Protein AF-Q4RBR2-F1 (afdb_monomer_lite)

Radius of gyration: 17.75 Å; chains: 1; bounding box: 47×40×48 Å

InterPro domains:
  IPR014853 VWF/SSPO/Zonadhesin-like, cysteine-rich domain [PF08742] (24-92)
  IPR014853 VWF/SSPO/Zonadhesin-like, cysteine-rich domain [SM00832] (18-92)
  IPR050780 Mucin/von Willebrand/Thrombospondin superfamily [PTHR11339] (1-122)
  IPR058753 Otogelin-like/Mucin, TIL domain [PF25962] (104-124)

Foldseek 3Di:
DDDDDDDDQLCVVQVVQLVVQLVLLCLLVDPLCVVLCVQDPSVVLSVQSSRQLSNPPPDPSLVSNLVSVLVSQQVSLVSVHHGDRDDPVRPDDDQCVPDDPVDDPGDDDSHDDQFDCDPVRNPSD

Organism: Tetraodon nigroviridis (NCBI:txid99883)

pLDDT: mean 91.27, std 8.29, range [64.56, 98.62]

Sequence (125 aa):
CPDAEINRDSCQLTPHRHHWAKMMCSIIAGETFRDCHNKVAYQPFYENCVKDSCACDTGGDCECFCTAVAAYAQACNEANVCVAWRTPEICPVFCDYYNDPEECKWHYNPCHTPCYKTCLHPEGT

Secondary structure (DSSP, 8-state):
-PPPPP---HHHH-HHHHHHHHHHHHHHHSGGGHHHHTTS-SHHHHHHHHHHHHH-TTS-HHHHHHHHHHHHHHHHHHTT-------SSSS----GGGS-TT-------SS--S----SS-SS--

Structure (mmCIF, N/CA/C/O backbone):
data_AF-Q4RBR2-F1
#
_entry.id   AF-Q4RBR2-F1
#
loop_
_atom_site.group_PDB
_atom_site.id
_atom_site.type_symbol
_atom_site.label_atom_id
_atom_site.label_alt_id
_atom_site.label_comp_id
_atom_site.label_asym_id
_atom_site.label_entity_id
_atom_site.label_seq_id
_atom_site.pdbx_PDB_ins_code
_atom_site.Cartn_x
_atom_site.Cartn_y
_atom_site.Cartn_z
_atom_site.occupancy
_atom_site.B_iso_or_equiv
_atom_site.auth_seq_id
_atom_site.auth_comp_id
_atom_site.auth_asym_id
_atom_site.auth_atom_id
_atom_site.pdbx_PDB_model_num
ATOM 1 N N . CYS A 1 1 ? 12.304 26.748 -14.298 1.00 70.44 1 CYS A N 1
ATOM 2 C CA . CYS A 1 1 ? 12.771 25.416 -13.868 1.00 70.44 1 CYS A CA 1
ATOM 3 C C . CYS A 1 1 ? 13.711 24.872 -14.932 1.00 70.44 1 CYS A C 1
ATOM 5 O O . CYS A 1 1 ? 13.514 25.250 -16.083 1.00 70.44 1 CYS A O 1
ATOM 7 N N . PRO A 1 2 ? 14.723 24.068 -14.573 1.00 85.38 2 PRO A N 1
ATOM 8 C CA . PRO A 1 2 ? 15.492 23.326 -15.567 1.00 85.38 2 PRO A CA 1
ATOM 9 C C . PRO A 1 2 ? 14.602 22.281 -16.256 1.00 85.38 2 PRO A C 1
ATOM 11 O O . PRO A 1 2 ? 13.553 21.909 -15.719 1.00 85.38 2 PRO A O 1
ATOM 14 N N . ASP A 1 3 ? 15.023 21.831 -17.434 1.00 89.31 3 ASP A N 1
ATOM 15 C CA . ASP A 1 3 ? 14.362 20.742 -18.152 1.00 89.31 3 ASP A CA 1
ATOM 16 C C . ASP A 1 3 ? 14.473 19.426 -17.368 1.00 89.31 3 ASP A C 1
ATOM 18 O O . ASP A 1 3 ? 15.441 19.199 -16.638 1.00 89.31 3 ASP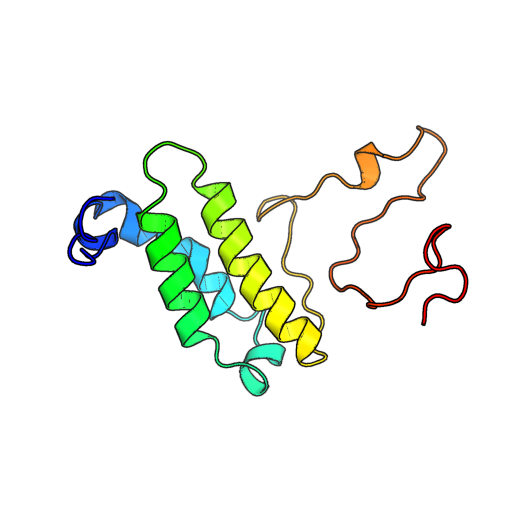 A O 1
ATOM 22 N N . ALA A 1 4 ? 13.471 18.556 -17.508 1.00 82.31 4 ALA A N 1
ATOM 23 C CA . ALA A 1 4 ? 13.475 17.252 -16.855 1.00 82.31 4 ALA A CA 1
ATOM 24 C C . ALA A 1 4 ? 14.582 16.356 -17.433 1.00 82.31 4 ALA A C 1
ATOM 26 O O . ALA A 1 4 ? 14.709 16.213 -18.651 1.00 82.31 4 ALA A O 1
ATOM 27 N N . GLU A 1 5 ? 15.364 15.723 -16.558 1.00 78.25 5 GLU A N 1
ATOM 28 C CA . GLU A 1 5 ? 16.388 14.768 -16.974 1.00 78.25 5 GLU A CA 1
ATOM 29 C C . GLU A 1 5 ? 15.774 13.456 -17.491 1.00 78.25 5 GLU A C 1
ATOM 31 O O . GLU A 1 5 ? 14.656 13.068 -17.142 1.00 78.25 5 GLU A O 1
ATOM 36 N N . ILE A 1 6 ? 16.531 12.752 -18.338 1.00 74.94 6 ILE A N 1
ATOM 37 C CA . ILE A 1 6 ? 16.132 11.460 -18.905 1.00 74.94 6 ILE A CA 1
ATOM 38 C C . ILE A 1 6 ? 15.917 10.452 -17.768 1.00 74.94 6 ILE A C 1
ATOM 40 O O . ILE A 1 6 ? 16.789 10.268 -16.921 1.00 74.94 6 ILE A O 1
ATOM 44 N N . ASN A 1 7 ? 14.771 9.765 -17.794 1.00 69.81 7 ASN A N 1
ATOM 45 C CA . ASN A 1 7 ? 14.368 8.739 -16.830 1.00 69.81 7 ASN A CA 1
ATOM 46 C C . ASN A 1 7 ? 15.340 7.549 -16.872 1.00 69.81 7 ASN A C 1
ATOM 48 O O . ASN A 1 7 ? 15.182 6.622 -17.667 1.00 69.81 7 ASN A O 1
ATOM 52 N N . ARG A 1 8 ? 16.395 7.615 -16.060 1.00 75.75 8 ARG A N 1
ATOM 53 C CA . ARG A 1 8 ? 17.346 6.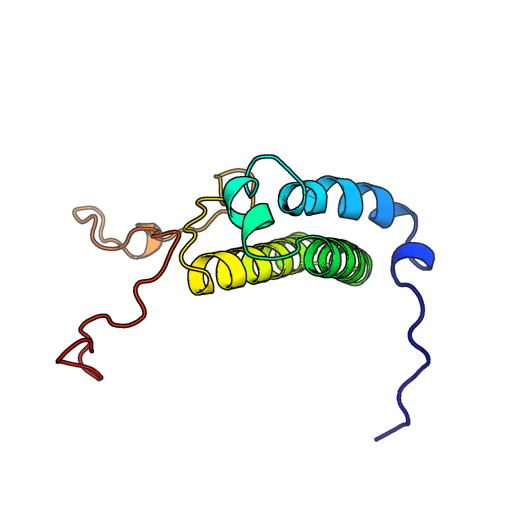519 -15.877 1.00 75.75 8 ARG A CA 1
ATOM 54 C C . ARG A 1 8 ? 16.710 5.451 -14.995 1.00 75.75 8 ARG A C 1
ATOM 56 O O . ARG A 1 8 ? 16.042 5.769 -14.017 1.00 75.75 8 ARG A O 1
ATOM 63 N N . ASP A 1 9 ? 16.932 4.187 -15.339 1.00 83.94 9 ASP A N 1
ATOM 64 C CA . ASP A 1 9 ? 16.458 3.062 -14.536 1.00 83.94 9 ASP A CA 1
ATOM 65 C C . ASP A 1 9 ? 17.178 3.050 -13.178 1.00 83.94 9 ASP A C 1
ATOM 67 O O . ASP A 1 9 ? 18.357 2.696 -13.081 1.00 83.94 9 ASP A O 1
ATOM 71 N N . SER A 1 10 ? 16.463 3.446 -12.123 1.00 86.94 10 SER A N 1
ATOM 72 C CA . SER A 1 10 ? 16.984 3.501 -10.757 1.00 86.94 10 SER A CA 1
ATOM 73 C C . SER A 1 10 ? 17.543 2.155 -10.300 1.00 86.94 10 SER A C 1
ATOM 75 O O . SER A 1 10 ? 18.572 2.126 -9.636 1.00 86.94 10 SER A O 1
ATOM 77 N N . CYS A 1 11 ? 16.949 1.033 -10.719 1.00 88.94 11 CYS A N 1
ATOM 78 C CA . CYS A 1 11 ? 17.433 -0.299 -10.356 1.00 88.94 11 CYS A CA 1
ATOM 79 C C . CYS A 1 11 ? 18.742 -0.684 -11.061 1.00 88.94 11 CYS A C 1
ATOM 81 O O . CYS A 1 11 ? 19.466 -1.552 -10.568 1.00 88.94 11 CYS A O 1
ATOM 83 N N . GLN A 1 12 ? 19.066 -0.061 -12.200 1.00 88.50 12 GLN A N 1
ATOM 84 C CA . GLN A 1 12 ? 20.383 -0.201 -12.833 1.00 88.50 12 GLN A CA 1
ATOM 85 C C . GLN A 1 12 ? 21.441 0.665 -12.150 1.00 88.50 12 GLN A C 1
ATOM 87 O O . GLN A 1 12 ? 22.599 0.259 -12.073 1.00 88.50 12 GLN A O 1
ATOM 92 N N . LEU A 1 13 ? 21.053 1.837 -11.642 1.00 86.69 13 LEU A N 1
ATOM 93 C CA . LEU A 1 13 ? 21.945 2.721 -10.888 1.00 86.69 13 LEU A CA 1
ATOM 94 C C . LEU A 1 13 ? 22.253 2.171 -9.488 1.00 86.69 13 LEU A C 1
ATOM 96 O O . LEU A 1 13 ? 23.367 2.346 -8.996 1.00 86.69 13 LEU A O 1
ATOM 100 N N . THR A 1 14 ? 21.313 1.439 -8.879 1.00 84.00 14 THR A N 1
ATOM 101 C CA . THR A 1 14 ? 21.466 0.811 -7.556 1.00 84.00 14 THR A CA 1
ATOM 102 C C . THR A 1 14 ? 21.278 -0.722 -7.590 1.00 84.00 14 THR A C 1
ATOM 104 O O . THR A 1 14 ? 20.379 -1.266 -6.941 1.00 84.00 14 THR A O 1
ATOM 107 N N . PRO A 1 15 ? 22.157 -1.497 -8.269 1.00 84.62 15 PRO A N 1
ATOM 108 C CA . PRO A 1 15 ? 21.962 -2.942 -8.465 1.00 84.62 15 PRO A CA 1
ATOM 109 C C . PRO A 1 15 ? 21.812 -3.755 -7.173 1.00 84.62 15 PRO A C 1
ATOM 111 O O . PRO A 1 15 ? 21.098 -4.756 -7.146 1.00 84.62 15 PRO A O 1
ATOM 114 N N . HIS A 1 16 ? 22.460 -3.315 -6.089 1.00 85.81 16 HIS A N 1
ATOM 115 C CA . HIS A 1 16 ? 22.390 -3.962 -4.778 1.00 85.81 16 HIS A CA 1
ATOM 116 C C . HIS A 1 16 ? 20.974 -3.945 -4.174 1.00 85.81 16 HIS A C 1
ATOM 118 O O . HIS A 1 16 ? 20.641 -4.818 -3.375 1.00 85.81 16 HIS A O 1
ATOM 124 N N . ARG A 1 17 ? 20.121 -2.997 -4.585 1.00 87.12 17 ARG A N 1
ATOM 125 C CA . ARG A 1 17 ? 18.742 -2.846 -4.094 1.00 87.12 17 ARG A CA 1
ATOM 126 C C . ARG A 1 17 ? 17.729 -3.586 -4.944 1.00 87.12 17 ARG A C 1
ATOM 128 O O . ARG A 1 17 ? 16.687 -3.986 -4.441 1.00 87.12 17 ARG A O 1
ATOM 135 N N . HIS A 1 18 ? 18.050 -3.834 -6.209 1.00 92.88 18 HIS A N 1
ATOM 136 C CA . HIS A 1 18 ? 17.138 -4.460 -7.162 1.00 92.88 18 HIS A CA 1
ATOM 137 C C . HIS A 1 18 ? 16.648 -5.841 -6.695 1.00 92.88 18 HIS A C 1
ATOM 139 O O . HIS A 1 18 ? 15.473 -6.169 -6.860 1.00 92.88 18 HIS A O 1
ATOM 145 N N . HIS A 1 19 ? 17.519 -6.646 -6.077 1.00 92.19 19 HIS A N 1
ATOM 146 C CA . HIS A 1 19 ? 17.116 -7.946 -5.536 1.00 92.19 19 HIS A CA 1
ATOM 147 C C . HIS A 1 19 ? 16.111 -7.800 -4.384 1.00 92.19 19 HIS A C 1
ATOM 149 O O . HIS A 1 19 ? 15.066 -8.450 -4.400 1.00 92.19 19 HIS A O 1
ATOM 155 N N . TRP A 1 20 ? 16.398 -6.912 -3.428 1.00 91.81 20 TRP A N 1
ATOM 156 C CA . TRP A 1 20 ? 15.506 -6.626 -2.303 1.00 91.81 20 TRP A CA 1
ATOM 157 C C . TRP A 1 20 ? 14.167 -6.043 -2.774 1.00 91.81 20 TRP A C 1
ATOM 159 O O . TRP A 1 20 ? 13.117 -6.537 -2.376 1.00 91.81 20 TRP A O 1
ATOM 169 N N . ALA A 1 21 ? 14.192 -5.085 -3.704 1.00 94.69 21 ALA A N 1
ATOM 170 C CA . ALA A 1 21 ? 12.999 -4.477 -4.286 1.00 94.69 21 ALA A CA 1
ATOM 171 C C . ALA A 1 21 ? 12.089 -5.525 -4.947 1.00 94.69 21 ALA A C 1
ATOM 173 O O . ALA A 1 21 ? 10.900 -5.589 -4.652 1.00 94.69 21 ALA A O 1
ATOM 174 N N . LYS A 1 22 ? 12.647 -6.413 -5.782 1.00 96.06 22 LYS A N 1
ATOM 175 C CA . LYS A 1 22 ? 11.891 -7.521 -6.394 1.00 96.06 22 LYS A CA 1
ATOM 176 C C . LYS A 1 22 ? 11.300 -8.471 -5.359 1.00 96.06 22 LYS A C 1
ATOM 178 O O . LYS A 1 22 ? 10.149 -8.876 -5.496 1.00 96.06 22 LYS A O 1
ATOM 183 N N . MET A 1 23 ? 12.083 -8.827 -4.341 1.00 95.31 23 MET A N 1
ATOM 184 C CA . MET A 1 23 ? 11.635 -9.716 -3.272 1.00 95.31 23 MET A CA 1
ATOM 185 C C . MET A 1 23 ? 10.453 -9.106 -2.514 1.00 95.31 23 MET A C 1
ATOM 187 O O . MET A 1 23 ? 9.413 -9.748 -2.407 1.00 95.31 23 MET A O 1
ATOM 191 N N . MET A 1 24 ? 10.575 -7.864 -2.048 1.00 95.75 24 MET A N 1
ATOM 192 C CA . MET A 1 24 ? 9.525 -7.203 -1.272 1.00 95.75 24 MET A CA 1
ATOM 193 C C . MET A 1 24 ? 8.274 -6.948 -2.117 1.00 95.75 24 MET A C 1
ATOM 195 O O . MET A 1 24 ? 7.170 -7.318 -1.723 1.00 95.75 24 MET A O 1
ATOM 199 N N . CYS A 1 25 ? 8.435 -6.404 -3.326 1.00 97.75 25 CYS A N 1
ATOM 200 C CA . CYS A 1 25 ? 7.319 -6.108 -4.226 1.00 97.75 25 CYS A CA 1
ATOM 201 C C . CYS A 1 25 ? 6.599 -7.358 -4.748 1.00 97.75 25 CYS A C 1
ATOM 203 O O . CYS A 1 25 ? 5.482 -7.243 -5.253 1.00 97.75 25 CYS A O 1
ATOM 205 N N . SER A 1 26 ? 7.178 -8.557 -4.596 1.00 98.06 26 SER A N 1
ATOM 206 C CA . SER A 1 26 ? 6.536 -9.815 -4.999 1.00 98.06 26 SER A CA 1
ATOM 207 C C . SER A 1 26 ? 5.190 -10.058 -4.312 1.00 98.06 26 SER A C 1
ATOM 209 O O . SER A 1 26 ? 4.354 -10.750 -4.888 1.00 98.06 26 SER A O 1
ATOM 211 N N . ILE A 1 27 ? 4.924 -9.425 -3.160 1.00 98.44 27 ILE A N 1
ATOM 212 C CA . ILE A 1 27 ? 3.613 -9.463 -2.499 1.00 98.44 27 ILE A CA 1
ATOM 213 C C . ILE A 1 27 ? 2.475 -9.041 -3.443 1.00 98.44 27 ILE A C 1
ATOM 215 O O . ILE A 1 27 ? 1.429 -9.680 -3.440 1.00 98.44 27 ILE A O 1
ATOM 219 N N . ILE A 1 28 ? 2.700 -8.043 -4.311 1.00 98.62 28 ILE A N 1
ATOM 220 C CA . ILE A 1 28 ? 1.715 -7.537 -5.286 1.00 98.62 28 ILE A CA 1
ATOM 221 C C . ILE A 1 28 ? 1.326 -8.626 -6.294 1.00 98.62 28 ILE A C 1
ATOM 223 O O . ILE A 1 28 ? 0.156 -8.758 -6.649 1.00 98.62 28 ILE A O 1
ATOM 227 N N . ALA A 1 29 ? 2.300 -9.422 -6.737 1.00 97.94 29 ALA A N 1
ATOM 228 C CA . ALA A 1 29 ? 2.101 -10.536 -7.663 1.00 97.94 29 ALA A CA 1
ATOM 229 C C . ALA A 1 29 ? 1.749 -11.858 -6.952 1.00 97.94 29 ALA A C 1
ATOM 231 O O . ALA A 1 29 ? 1.451 -12.853 -7.611 1.00 97.94 29 ALA A O 1
ATOM 232 N N . GLY A 1 30 ? 1.831 -11.886 -5.621 1.00 97.38 30 GLY A N 1
ATOM 233 C CA . GLY A 1 30 ? 1.683 -13.077 -4.798 1.00 97.38 30 GLY A CA 1
ATOM 234 C C . GLY A 1 30 ? 0.239 -13.393 -4.422 1.00 97.38 30 GLY A C 1
ATOM 235 O O . GLY A 1 30 ? -0.713 -12.718 -4.818 1.00 97.38 30 GLY A O 1
ATOM 236 N N . GLU A 1 31 ? 0.079 -14.433 -3.604 1.00 97.62 31 GLU A N 1
ATOM 237 C CA . GLU A 1 31 ? -1.237 -14.941 -3.204 1.00 97.62 31 GLU A CA 1
ATOM 238 C C . GLU A 1 31 ? -2.061 -13.937 -2.389 1.00 97.62 31 GLU A C 1
ATOM 240 O O . GLU A 1 31 ? -3.288 -13.969 -2.464 1.00 97.62 31 GLU A O 1
ATOM 245 N N . THR A 1 32 ? -1.409 -13.013 -1.673 1.00 98.06 32 THR A N 1
ATOM 246 C CA . THR A 1 32 ? -2.065 -11.964 -0.875 1.00 98.06 32 THR A CA 1
ATOM 247 C C . THR A 1 32 ? -3.087 -11.171 -1.687 1.00 98.06 32 THR A C 1
ATOM 249 O O . THR A 1 32 ? -4.148 -10.840 -1.170 1.00 98.06 32 THR A O 1
ATOM 252 N N . PHE A 1 33 ? -2.802 -10.904 -2.965 1.00 98.38 33 PHE A N 1
ATOM 253 C CA . PHE A 1 33 ? -3.6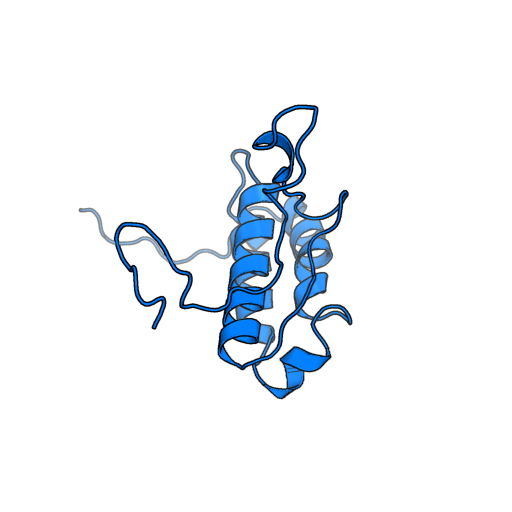72 -10.126 -3.851 1.00 98.38 33 PHE A CA 1
ATOM 254 C C . PHE A 1 33 ? -4.364 -10.967 -4.932 1.00 98.38 33 PHE A C 1
ATOM 256 O O . PHE A 1 33 ? -4.956 -10.403 -5.853 1.00 98.38 33 PHE A O 1
ATOM 263 N N . ARG A 1 34 ? -4.343 -12.303 -4.822 1.00 97.94 34 ARG A N 1
ATOM 264 C CA . ARG A 1 34 ? -4.849 -13.221 -5.859 1.00 97.94 34 ARG A CA 1
ATOM 265 C C . ARG A 1 34 ? -6.260 -12.881 -6.334 1.00 97.94 34 ARG A C 1
ATOM 267 O O . ARG A 1 34 ? -6.536 -12.893 -7.531 1.00 97.94 34 ARG A O 1
ATOM 274 N N . ASP A 1 35 ? -7.156 -12.560 -5.407 1.00 96.88 35 ASP A N 1
ATOM 275 C CA . ASP A 1 35 ? -8.549 -12.264 -5.749 1.00 96.88 35 ASP A CA 1
ATOM 276 C C . ASP A 1 35 ? -8.673 -10.934 -6.514 1.00 96.88 35 ASP A C 1
ATOM 278 O O . ASP A 1 35 ? -9.498 -10.810 -7.423 1.00 96.88 35 ASP A O 1
ATOM 282 N N . CYS A 1 36 ? -7.795 -9.971 -6.216 1.00 98.31 36 CYS A N 1
ATOM 283 C CA . CYS A 1 36 ? -7.723 -8.686 -6.903 1.00 98.31 36 CYS A CA 1
ATOM 284 C C . CYS A 1 36 ? -7.102 -8.788 -8.302 1.00 98.31 36 CYS A C 1
ATOM 286 O O . CYS A 1 36 ? -7.494 -8.024 -9.183 1.00 98.31 36 CYS A O 1
ATOM 288 N N . HIS A 1 37 ? -6.217 -9.759 -8.562 1.00 98.44 37 HIS A N 1
ATOM 289 C CA . HIS A 1 37 ? -5.609 -9.957 -9.890 1.00 98.44 37 HIS A CA 1
ATOM 290 C C . HIS A 1 37 ? -6.652 -10.131 -11.004 1.00 98.44 37 HIS A C 1
ATOM 29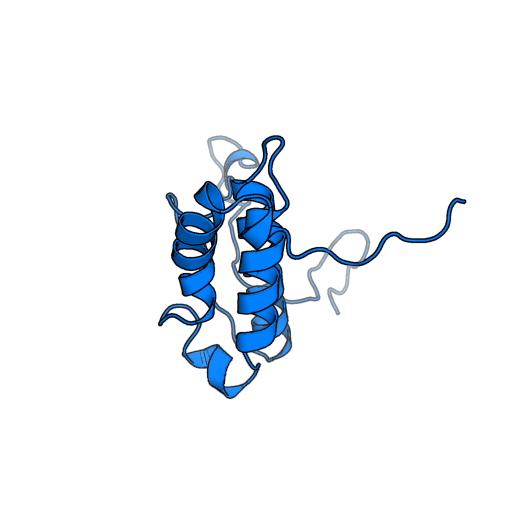2 O O . HIS A 1 37 ? -6.414 -9.740 -12.144 1.00 98.44 37 HIS A O 1
ATOM 298 N N . ASN A 1 38 ? -7.834 -10.665 -10.673 1.00 96.75 38 ASN A N 1
ATOM 299 C CA . ASN A 1 38 ? -8.954 -10.827 -11.609 1.00 96.75 38 ASN A CA 1
ATOM 300 C C . ASN A 1 38 ? -9.688 -9.514 -11.939 1.00 96.75 38 ASN A C 1
ATOM 302 O O . ASN A 1 38 ? -10.526 -9.486 -12.841 1.00 96.75 38 ASN A O 1
ATOM 306 N N . LYS A 1 39 ? -9.442 -8.449 -11.172 1.00 98.00 39 LYS A N 1
ATOM 307 C CA . LYS A 1 39 ? -10.121 -7.150 -11.269 1.00 98.00 39 LYS A CA 1
ATOM 308 C C . LYS A 1 39 ? -9.180 -6.027 -11.689 1.00 98.00 39 LYS A C 1
ATOM 310 O O . LYS A 1 39 ? -9.589 -5.155 -12.448 1.00 98.00 39 LYS A O 1
ATOM 315 N N . VAL A 1 40 ? -7.937 -6.057 -11.213 1.00 98.38 40 VAL A N 1
ATOM 316 C CA . VAL A 1 40 ? -6.924 -5.028 -11.457 1.00 98.38 40 VAL A CA 1
ATOM 317 C C . VAL A 1 40 ? -5.609 -5.704 -11.833 1.00 98.38 40 VAL A C 1
ATOM 319 O O . VAL A 1 40 ? -5.071 -6.504 -11.066 1.00 98.38 40 VAL A O 1
ATOM 322 N N . ALA A 1 41 ? -5.067 -5.356 -13.002 1.00 98.31 41 ALA A N 1
ATOM 323 C CA . ALA A 1 41 ? -3.780 -5.869 -13.463 1.00 98.31 41 ALA A CA 1
ATOM 324 C C . ALA A 1 41 ? -2.654 -5.447 -12.505 1.00 98.31 41 ALA A C 1
ATOM 326 O O . ALA A 1 41 ? -2.445 -4.256 -12.273 1.00 98.31 41 ALA A O 1
ATOM 327 N N . TYR A 1 42 ? -1.925 -6.419 -11.955 1.00 98.31 42 TYR A N 1
ATOM 328 C CA . TYR A 1 42 ? -0.902 -6.173 -10.935 1.00 98.31 42 TYR A CA 1
ATOM 329 C C . TYR A 1 42 ? 0.439 -5.705 -11.525 1.00 98.31 42 TYR A C 1
ATOM 331 O O . TYR A 1 42 ? 1.215 -5.054 -10.831 1.00 98.31 42 TYR A O 1
ATOM 339 N N . GLN A 1 43 ? 0.730 -6.032 -12.792 1.00 98.50 43 GLN A N 1
ATOM 340 C CA . GLN A 1 43 ? 2.023 -5.778 -13.441 1.00 98.50 43 GLN A CA 1
ATOM 341 C C . GLN A 1 43 ? 2.501 -4.320 -13.322 1.00 98.50 43 GLN A C 1
ATOM 343 O O . GLN A 1 43 ? 3.619 -4.129 -12.842 1.00 98.50 43 GLN A O 1
ATOM 348 N N . PRO A 1 44 ? 1.695 -3.288 -13.654 1.00 98.12 44 PRO A N 1
ATOM 349 C CA . PRO A 1 44 ? 2.154 -1.903 -13.535 1.00 98.12 44 PRO A CA 1
ATOM 350 C C . PRO A 1 44 ? 2.452 -1.502 -12.083 1.00 98.12 44 PRO A C 1
ATOM 352 O O . PRO A 1 44 ? 3.402 -0.766 -11.829 1.00 98.12 44 PRO A O 1
ATOM 355 N N . PHE A 1 45 ? 1.689 -2.012 -11.112 1.00 98.44 45 PHE A N 1
ATOM 356 C CA . PHE A 1 45 ? 1.930 -1.740 -9.692 1.00 98.44 45 PHE A CA 1
ATOM 357 C C . PHE A 1 45 ? 3.199 -2.428 -9.189 1.00 98.44 45 PHE A C 1
ATOM 359 O O . PHE A 1 45 ? 3.960 -1.833 -8.431 1.00 98.44 45 PHE A O 1
ATOM 366 N N . TYR A 1 46 ? 3.457 -3.657 -9.638 1.00 98.44 46 TYR A N 1
ATOM 367 C CA . TYR A 1 46 ? 4.687 -4.379 -9.330 1.00 98.44 46 TYR A CA 1
ATOM 368 C C . TYR A 1 46 ? 5.919 -3.667 -9.905 1.00 98.44 46 TYR A C 1
ATOM 370 O O . TYR A 1 46 ? 6.890 -3.445 -9.184 1.00 98.44 46 TYR A O 1
ATOM 378 N N . GLU A 1 47 ? 5.877 -3.270 -11.179 1.00 97.00 47 GLU A N 1
ATOM 379 C CA . GLU A 1 47 ? 6.978 -2.561 -11.843 1.00 97.00 47 GLU A CA 1
ATOM 380 C C . GLU A 1 47 ? 7.274 -1.215 -11.171 1.00 97.00 47 GLU A C 1
ATOM 382 O O . GLU A 1 47 ? 8.436 -0.915 -10.887 1.00 97.00 47 GLU A O 1
ATOM 387 N N . ASN A 1 48 ? 6.230 -0.450 -10.837 1.00 95.75 48 ASN A N 1
ATOM 388 C CA . ASN A 1 48 ? 6.369 0.804 -10.097 1.00 95.75 48 ASN A CA 1
ATOM 389 C C . ASN A 1 48 ? 6.930 0.570 -8.692 1.00 95.75 48 ASN A C 1
ATOM 391 O O . ASN A 1 48 ? 7.881 1.239 -8.307 1.00 95.75 48 ASN A O 1
ATOM 395 N N . CYS A 1 49 ? 6.430 -0.431 -7.961 1.00 97.19 49 CYS A N 1
ATOM 396 C CA . CYS A 1 49 ? 6.955 -0.779 -6.641 1.00 97.19 49 CYS A CA 1
ATOM 397 C C . CYS A 1 49 ? 8.457 -1.079 -6.689 1.00 97.19 49 CYS A C 1
ATOM 399 O O . CYS A 1 49 ? 9.214 -0.576 -5.856 1.00 97.19 49 CYS A O 1
ATOM 401 N N . VAL A 1 50 ? 8.905 -1.873 -7.670 1.00 95.62 50 VAL A N 1
ATOM 402 C CA . VAL A 1 50 ? 10.326 -2.209 -7.825 1.00 95.62 50 VAL A CA 1
ATOM 403 C C . VAL A 1 50 ? 11.136 -0.952 -8.127 1.00 95.62 50 VAL A C 1
ATOM 405 O O . VAL A 1 50 ? 12.169 -0.726 -7.498 1.00 95.62 50 VAL A O 1
ATOM 408 N N . LYS A 1 51 ? 10.650 -0.114 -9.046 1.00 93.38 51 LYS A N 1
ATOM 409 C CA . LYS A 1 51 ? 11.310 1.133 -9.427 1.00 93.38 51 LYS A CA 1
ATOM 410 C C . LYS A 1 51 ? 11.445 2.103 -8.251 1.00 93.38 51 LYS A C 1
ATOM 412 O O . LYS A 1 51 ? 12.550 2.579 -7.991 1.00 93.38 51 LYS A O 1
ATOM 417 N N . ASP A 1 52 ? 10.358 2.351 -7.529 1.00 92.75 52 ASP A N 1
ATOM 418 C CA . ASP A 1 52 ? 10.315 3.272 -6.391 1.00 92.75 52 ASP A CA 1
ATOM 419 C C . ASP A 1 52 ? 11.202 2.760 -5.252 1.00 92.75 52 ASP A C 1
ATOM 421 O O . ASP A 1 52 ? 12.023 3.496 -4.705 1.00 92.75 52 ASP A O 1
ATOM 425 N N . SER A 1 53 ? 11.138 1.456 -4.969 1.00 93.31 53 SER A N 1
ATOM 426 C CA . SER A 1 53 ? 11.989 0.815 -3.963 1.00 93.31 53 SER A CA 1
ATOM 427 C C . SER A 1 53 ? 13.476 0.891 -4.319 1.00 93.31 53 SER A C 1
ATOM 429 O O . SER A 1 53 ? 14.300 1.049 -3.428 1.00 93.31 53 SER A O 1
ATOM 431 N N . CYS A 1 54 ? 13.854 0.820 -5.601 1.00 92.25 54 CYS A N 1
ATOM 432 C CA . CYS A 1 54 ? 15.242 1.042 -6.023 1.00 92.25 54 CYS A CA 1
ATOM 433 C C . CYS A 1 54 ? 15.673 2.512 -5.906 1.00 92.25 54 CYS A C 1
ATOM 435 O O . CYS A 1 54 ? 16.844 2.778 -5.620 1.00 92.25 54 CYS A O 1
ATOM 437 N N . ALA A 1 55 ? 14.750 3.450 -6.141 1.00 89.62 55 ALA A N 1
ATOM 438 C CA . ALA A 1 55 ? 15.008 4.888 -6.153 1.00 89.62 55 ALA A CA 1
ATOM 439 C C . ALA A 1 55 ? 15.145 5.507 -4.753 1.00 89.62 55 ALA A C 1
ATOM 441 O O . ALA A 1 55 ? 15.827 6.514 -4.611 1.00 89.62 55 ALA A O 1
ATOM 442 N N . CYS A 1 56 ? 14.536 4.921 -3.719 1.00 87.56 56 CYS A N 1
ATOM 443 C CA . CYS A 1 56 ? 14.579 5.469 -2.357 1.00 87.56 56 CYS A CA 1
ATOM 444 C C . CYS A 1 56 ? 15.888 5.147 -1.626 1.00 87.56 56 CYS A C 1
ATOM 446 O O . CYS A 1 56 ? 15.885 4.341 -0.708 1.00 87.56 56 CYS A O 1
ATOM 448 N N . ASP A 1 57 ? 17.023 5.657 -2.105 1.00 78.81 57 ASP A N 1
ATOM 449 C CA . ASP A 1 57 ? 18.385 5.244 -1.718 1.00 78.81 57 ASP A CA 1
ATOM 450 C C . ASP A 1 57 ? 19.022 6.074 -0.589 1.00 78.81 57 ASP A C 1
ATOM 452 O O . ASP A 1 57 ? 20.143 5.797 -0.160 1.00 78.81 57 ASP A O 1
ATOM 456 N N . THR A 1 58 ? 18.297 7.064 -0.072 1.00 76.44 58 THR A N 1
ATOM 457 C CA . THR A 1 58 ? 18.750 7.992 0.977 1.00 76.44 58 THR A CA 1
ATOM 458 C C . THR A 1 58 ? 18.155 7.695 2.362 1.00 76.44 58 THR A C 1
ATOM 460 O O . THR A 1 58 ? 18.335 8.479 3.294 1.00 76.44 58 THR A O 1
ATOM 463 N N . GLY A 1 59 ? 17.506 6.533 2.523 1.00 67.75 59 GLY A N 1
ATOM 464 C CA . GLY A 1 59 ? 16.746 6.133 3.712 1.00 67.75 59 GLY A CA 1
ATOM 465 C C . GLY A 1 59 ? 15.233 6.229 3.483 1.00 67.75 59 GLY A C 1
ATOM 466 O O . GLY A 1 59 ? 14.777 6.983 2.631 1.00 67.75 59 GLY A O 1
ATOM 467 N N . GLY A 1 60 ? 14.443 5.452 4.233 1.00 73.38 60 GLY A N 1
ATOM 468 C CA . GLY A 1 60 ? 12.983 5.380 4.039 1.00 73.38 60 GLY A CA 1
ATOM 469 C C . GLY A 1 60 ? 12.517 4.283 3.072 1.00 73.38 60 GLY A C 1
ATOM 470 O O . GLY A 1 60 ? 11.369 4.282 2.649 1.00 73.38 60 GLY A O 1
ATOM 471 N N . ASP A 1 61 ? 13.371 3.312 2.751 1.00 73.00 61 ASP A N 1
ATOM 472 C CA . ASP A 1 61 ? 13.103 2.170 1.861 1.00 73.00 61 ASP A CA 1
ATOM 473 C C . ASP A 1 61 ? 11.759 1.483 2.139 1.00 73.00 61 ASP A C 1
ATOM 475 O O . ASP A 1 61 ? 10.986 1.176 1.228 1.00 73.00 61 ASP A O 1
ATOM 479 N N . CYS A 1 62 ? 11.471 1.274 3.426 1.00 83.06 62 CYS A N 1
ATOM 480 C CA . CYS A 1 62 ? 10.228 0.672 3.883 1.00 83.06 62 CYS A CA 1
ATOM 481 C C . CYS A 1 62 ? 9.017 1.550 3.549 1.00 83.06 62 CYS A C 1
ATOM 483 O O . CYS A 1 62 ? 7.972 1.021 3.196 1.00 83.06 62 CYS A O 1
ATOM 485 N N . GLU A 1 63 ? 9.139 2.875 3.618 1.00 88.19 63 GLU A N 1
ATOM 486 C CA . GLU A 1 63 ? 8.045 3.806 3.329 1.00 88.19 63 GLU A CA 1
ATOM 487 C C . GLU A 1 63 ? 7.668 3.788 1.842 1.00 88.19 63 GLU A C 1
ATOM 489 O O . GLU A 1 63 ? 6.482 3.699 1.512 1.00 88.19 63 GLU A O 1
ATOM 494 N N . CYS A 1 64 ? 8.657 3.775 0.944 1.00 92.25 64 CYS A N 1
ATOM 495 C CA . CYS A 1 64 ? 8.415 3.694 -0.498 1.00 92.25 64 CYS A CA 1
ATOM 496 C C . CYS A 1 64 ? 7.758 2.369 -0.895 1.00 92.25 64 CYS A C 1
ATOM 498 O O . CYS A 1 64 ? 6.743 2.363 -1.594 1.00 92.25 64 CYS A O 1
ATOM 500 N N . PHE A 1 65 ? 8.273 1.251 -0.374 1.00 95.25 65 PHE A N 1
ATOM 501 C CA . PHE A 1 65 ? 7.659 -0.063 -0.554 1.00 95.25 65 PHE A CA 1
ATOM 502 C C . PHE A 1 65 ? 6.207 -0.087 -0.045 1.00 95.25 65 PHE A C 1
ATOM 504 O O . PHE A 1 65 ? 5.292 -0.456 -0.783 1.00 95.25 65 PHE A O 1
ATOM 511 N N . CYS A 1 66 ? 5.972 0.351 1.197 1.00 96.88 66 CYS A N 1
ATOM 512 C CA . CYS A 1 66 ? 4.640 0.331 1.797 1.00 96.88 66 CYS A CA 1
ATOM 513 C C . CYS A 1 66 ? 3.646 1.226 1.052 1.00 96.88 66 CYS A C 1
ATOM 515 O O . CYS A 1 66 ? 2.474 0.868 0.944 1.00 96.88 66 CYS A O 1
ATOM 517 N N . THR A 1 67 ? 4.101 2.365 0.528 1.00 96.12 67 THR A N 1
ATOM 518 C CA . THR A 1 67 ? 3.274 3.276 -0.274 1.00 96.12 67 THR A CA 1
ATOM 519 C C . THR A 1 67 ? 2.880 2.634 -1.602 1.00 96.12 67 THR A C 1
ATOM 521 O O . THR A 1 67 ? 1.706 2.660 -1.969 1.00 96.12 67 THR A O 1
ATOM 524 N N . ALA A 1 68 ? 3.822 1.982 -2.287 1.00 97.19 68 ALA A N 1
ATOM 525 C CA . ALA A 1 68 ? 3.547 1.308 -3.552 1.00 97.19 68 ALA A CA 1
ATOM 526 C C . ALA A 1 68 ? 2.564 0.130 -3.393 1.00 97.19 68 ALA A C 1
ATOM 528 O O . ALA A 1 68 ? 1.628 -0.010 -4.182 1.00 97.19 68 ALA A O 1
ATOM 529 N N . VAL A 1 69 ? 2.713 -0.687 -2.342 1.00 98.25 69 VAL A N 1
ATOM 530 C CA . VAL A 1 69 ? 1.758 -1.774 -2.048 1.00 98.25 69 VAL A CA 1
ATOM 531 C C . VAL A 1 69 ? 0.394 -1.217 -1.630 1.00 98.25 69 VAL A C 1
ATOM 533 O O . VAL A 1 69 ? -0.639 -1.731 -2.065 1.00 98.25 69 VAL A O 1
ATOM 536 N N . ALA A 1 70 ? 0.365 -0.137 -0.840 1.00 97.75 70 ALA A N 1
ATOM 537 C CA . ALA A 1 70 ? -0.877 0.530 -0.456 1.00 97.75 70 ALA A CA 1
ATOM 538 C C . ALA A 1 70 ? -1.651 1.060 -1.672 1.00 97.75 70 ALA A C 1
ATOM 540 O O . ALA A 1 70 ? -2.872 0.930 -1.701 1.00 97.75 70 ALA A O 1
ATOM 541 N N . ALA A 1 71 ? -0.960 1.586 -2.688 1.00 97.88 71 ALA A N 1
ATOM 542 C CA . ALA A 1 71 ? -1.591 2.036 -3.926 1.00 97.88 71 ALA A CA 1
ATOM 543 C C . ALA A 1 71 ? -2.296 0.885 -4.663 1.00 97.88 71 ALA A C 1
ATOM 545 O O . ALA A 1 71 ? -3.413 1.058 -5.154 1.00 97.88 71 ALA A O 1
ATOM 546 N N . TYR A 1 72 ? -1.694 -0.310 -4.694 1.00 98.44 72 TYR A N 1
ATOM 547 C CA . TYR A 1 72 ? -2.359 -1.470 -5.285 1.00 98.44 72 TYR A CA 1
ATOM 548 C C . TYR A 1 72 ? -3.556 -1.933 -4.451 1.00 98.44 72 TYR A C 1
ATOM 550 O O . TYR A 1 72 ? -4.633 -2.169 -4.994 1.00 98.44 72 TYR A O 1
ATOM 558 N N . ALA A 1 73 ? -3.411 -1.982 -3.124 1.00 98.06 73 ALA A N 1
ATOM 559 C CA . ALA A 1 73 ? -4.515 -2.309 -2.226 1.00 98.06 73 ALA A CA 1
ATOM 560 C C . ALA A 1 73 ? -5.689 -1.327 -2.341 1.00 98.06 73 ALA A C 1
ATOM 562 O O . ALA A 1 73 ? -6.845 -1.747 -2.282 1.00 98.06 73 ALA A O 1
ATOM 563 N N . GLN A 1 74 ? -5.411 -0.041 -2.558 1.00 96.62 74 GLN A N 1
ATOM 564 C CA . GLN A 1 74 ? -6.439 0.956 -2.825 1.00 96.62 74 GLN A CA 1
ATOM 565 C C . GLN A 1 74 ? -7.172 0.667 -4.140 1.00 96.62 74 GLN A C 1
ATOM 567 O O . GLN A 1 74 ? -8.400 0.621 -4.136 1.00 96.62 74 GLN A O 1
ATOM 572 N N . ALA A 1 75 ? -6.450 0.403 -5.234 1.00 97.25 75 ALA A N 1
ATOM 573 C CA . ALA A 1 75 ? -7.066 0.053 -6.516 1.00 97.25 75 ALA A CA 1
ATOM 574 C C . ALA A 1 75 ? -7.934 -1.217 -6.409 1.00 97.25 75 ALA A C 1
ATOM 576 O O . ALA A 1 75 ? -9.020 -1.288 -6.986 1.00 97.25 75 ALA A O 1
ATOM 577 N N . CYS A 1 76 ? -7.498 -2.203 -5.619 1.00 97.44 76 CYS A N 1
ATOM 578 C CA . CYS A 1 76 ? -8.305 -3.377 -5.291 1.00 97.44 76 CYS A CA 1
ATOM 579 C C . CYS A 1 76 ? -9.591 -2.999 -4.550 1.00 97.44 76 CYS A C 1
ATOM 581 O O . CYS A 1 76 ? -10.669 -3.457 -4.931 1.00 97.44 76 CYS A O 1
ATOM 583 N N . ASN A 1 77 ? -9.497 -2.137 -3.533 1.00 95.06 77 ASN A N 1
ATOM 584 C CA . ASN A 1 77 ? -10.652 -1.688 -2.759 1.00 95.06 77 ASN A CA 1
ATOM 585 C C . ASN A 1 77 ? -11.664 -0.927 -3.636 1.00 95.06 77 ASN A C 1
ATOM 587 O O . ASN A 1 77 ? -12.861 -1.190 -3.562 1.00 95.06 77 ASN A O 1
ATOM 591 N N . GLU A 1 78 ? -11.193 -0.053 -4.529 1.00 94.44 78 GLU A N 1
ATOM 592 C CA . GLU A 1 78 ? -12.023 0.653 -5.521 1.00 94.44 78 GLU A CA 1
ATOM 593 C C . GLU A 1 78 ? -12.700 -0.315 -6.508 1.00 94.44 78 GLU A C 1
ATOM 595 O O . GLU A 1 78 ? -13.827 -0.087 -6.949 1.00 94.44 78 GLU A O 1
ATOM 600 N N . ALA A 1 79 ? -12.059 -1.451 -6.795 1.00 95.56 79 ALA A N 1
ATOM 601 C CA . ALA A 1 79 ? -12.636 -2.555 -7.556 1.00 95.56 79 ALA A CA 1
ATOM 602 C C . ALA A 1 79 ? -13.510 -3.511 -6.710 1.00 95.56 79 ALA A C 1
ATOM 604 O O . ALA A 1 79 ? -13.881 -4.588 -7.186 1.00 95.56 79 ALA A O 1
ATOM 605 N N . ASN A 1 80 ? -13.878 -3.113 -5.485 1.00 94.00 80 ASN A N 1
ATOM 606 C CA . ASN A 1 80 ? -14.665 -3.875 -4.508 1.00 94.00 80 ASN A CA 1
ATOM 607 C C . ASN A 1 80 ? -14.000 -5.180 -4.030 1.00 94.00 80 ASN A C 1
ATOM 609 O O . ASN A 1 80 ? -14.687 -6.138 -3.673 1.00 94.00 80 ASN A O 1
ATOM 613 N N . VAL A 1 81 ? -12.667 -5.233 -4.013 1.00 96.19 81 VAL A N 1
ATOM 614 C CA . VAL A 1 81 ? -11.887 -6.338 -3.442 1.00 96.19 81 VAL A CA 1
ATOM 615 C C . VAL A 1 81 ? -11.094 -5.821 -2.250 1.00 96.19 81 VAL A C 1
ATOM 617 O O . VAL A 1 81 ? -10.062 -5.169 -2.394 1.00 96.19 81 VAL A O 1
ATOM 620 N N . CYS A 1 82 ? -11.577 -6.136 -1.053 1.00 96.00 82 CYS A N 1
ATOM 621 C CA . CYS A 1 82 ? -10.887 -5.794 0.179 1.00 96.00 82 CYS A CA 1
ATOM 622 C C . CYS A 1 82 ? -9.744 -6.781 0.462 1.00 96.00 82 CYS A C 1
ATOM 624 O O . CYS A 1 82 ? -9.991 -7.977 0.605 1.00 96.00 82 CYS A O 1
ATOM 626 N N . VAL A 1 83 ? -8.508 -6.284 0.579 1.00 96.94 83 VAL A N 1
ATOM 627 C CA . VAL A 1 83 ? -7.321 -7.109 0.854 1.00 96.94 83 VAL A CA 1
ATOM 628 C C . VAL A 1 83 ? -6.638 -6.650 2.141 1.00 96.94 83 VAL A C 1
ATOM 630 O O . VAL A 1 83 ? -6.105 -5.544 2.216 1.00 96.94 83 VAL A O 1
ATOM 633 N N . ALA A 1 84 ? -6.604 -7.520 3.151 1.00 96.75 84 ALA A N 1
ATOM 634 C CA . ALA A 1 84 ? -5.825 -7.310 4.369 1.00 96.75 84 ALA A CA 1
ATOM 635 C C . ALA A 1 84 ? -4.377 -7.779 4.149 1.00 96.75 84 ALA A C 1
ATOM 637 O O . ALA A 1 84 ? -4.078 -8.964 4.267 1.00 96.75 84 ALA A O 1
ATOM 638 N N . TRP A 1 85 ? -3.487 -6.853 3.784 1.00 97.56 85 TRP A N 1
ATOM 639 C CA . TRP A 1 85 ? -2.114 -7.178 3.367 1.00 97.56 85 TRP A CA 1
ATOM 640 C C . TRP A 1 85 ? -1.028 -6.807 4.389 1.00 97.56 85 TRP A C 1
ATOM 642 O O . TRP A 1 85 ? 0.092 -7.303 4.288 1.00 97.56 85 TRP A O 1
ATOM 652 N N . ARG A 1 86 ? -1.333 -5.927 5.352 1.00 97.38 86 ARG A N 1
ATOM 653 C CA . ARG A 1 86 ? -0.383 -5.509 6.396 1.00 97.38 86 ARG A CA 1
ATOM 654 C C . ARG A 1 86 ? -0.258 -6.582 7.476 1.00 97.38 86 ARG A C 1
ATOM 656 O O . ARG A 1 86 ? -1.263 -7.153 7.893 1.00 97.38 86 ARG A O 1
ATOM 663 N N . THR A 1 87 ? 0.958 -6.791 7.972 1.00 96.94 87 THR A N 1
ATOM 664 C CA . THR A 1 87 ? 1.257 -7.650 9.130 1.00 96.94 87 THR A CA 1
ATOM 665 C C . THR A 1 87 ? 2.190 -6.909 10.100 1.00 96.94 87 THR A C 1
ATOM 667 O O . THR A 1 87 ? 2.694 -5.838 9.754 1.00 96.94 87 THR A O 1
ATOM 670 N N . PRO A 1 88 ? 2.450 -7.434 11.312 1.00 96.06 88 PRO A N 1
ATOM 671 C CA . PRO A 1 88 ? 3.448 -6.850 12.212 1.00 96.06 88 PRO A CA 1
ATOM 672 C C . PRO A 1 88 ? 4.845 -6.707 11.576 1.00 96.06 88 PRO A C 1
ATOM 674 O O . PRO A 1 88 ? 5.578 -5.775 11.894 1.00 96.06 88 PRO A O 1
ATOM 677 N N . GLU A 1 89 ? 5.198 -7.596 10.647 1.00 94.44 89 GLU A N 1
ATOM 678 C CA . GLU A 1 89 ? 6.472 -7.615 9.921 1.00 94.44 89 GLU A CA 1
ATOM 679 C C . GLU A 1 89 ? 6.426 -6.817 8.610 1.00 94.44 89 GLU A C 1
ATOM 681 O O . GLU A 1 89 ? 7.453 -6.307 8.161 1.00 94.44 89 GLU A O 1
ATOM 686 N N . ILE A 1 90 ? 5.249 -6.706 7.982 1.00 95.06 90 ILE A N 1
ATOM 687 C CA . ILE A 1 90 ? 5.066 -6.054 6.683 1.00 95.06 90 ILE A CA 1
ATOM 688 C C . ILE A 1 90 ? 4.200 -4.812 6.850 1.00 95.06 90 ILE A C 1
ATOM 690 O O . ILE A 1 90 ? 2.974 -4.892 6.948 1.00 95.06 90 ILE A O 1
ATOM 694 N N . CYS A 1 91 ? 4.849 -3.648 6.784 1.00 96.44 91 CYS A N 1
ATOM 6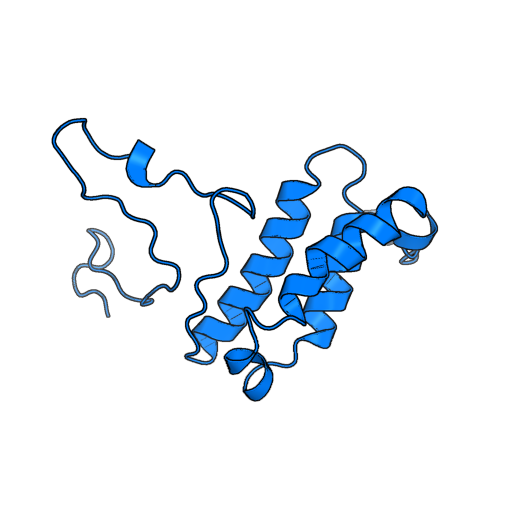95 C CA . CYS A 1 91 ? 4.190 -2.344 6.805 1.00 96.44 91 CYS A CA 1
ATOM 696 C C . CYS A 1 91 ? 3.212 -2.180 7.985 1.00 96.44 91 CYS A C 1
ATOM 698 O O . CYS A 1 91 ? 2.034 -1.871 7.751 1.00 96.44 91 CYS A O 1
ATOM 700 N N . PRO A 1 92 ? 3.670 -2.381 9.235 1.00 96.38 92 PRO A N 1
ATOM 701 C CA . PRO A 1 92 ? 2.805 -2.316 10.402 1.00 96.38 92 PRO A CA 1
ATOM 702 C C . PRO A 1 92 ? 2.170 -0.932 10.553 1.00 96.38 92 PRO A C 1
ATOM 704 O O . PRO A 1 92 ? 2.725 0.091 10.148 1.00 96.38 92 PRO A O 1
ATOM 707 N N . VAL A 1 93 ? 0.990 -0.915 11.161 1.00 95.31 93 VAL A N 1
ATOM 708 C CA . VAL A 1 93 ? 0.277 0.298 11.566 1.00 95.31 93 VAL A CA 1
ATOM 709 C C . VAL A 1 93 ? -0.028 0.205 13.051 1.00 95.31 93 VAL A C 1
ATOM 711 O O . VAL A 1 93 ? -0.318 -0.875 13.558 1.00 95.31 93 VAL A O 1
ATOM 714 N N . PHE A 1 94 ? 0.038 1.338 13.742 1.00 95.69 94 PHE A N 1
ATOM 715 C CA . PHE A 1 94 ? -0.104 1.408 15.194 1.00 95.69 94 PHE A CA 1
ATOM 716 C C . PHE A 1 94 ? -1.361 2.209 15.554 1.00 95.69 94 PHE A C 1
ATOM 718 O O . PHE A 1 94 ? -1.293 3.333 16.040 1.00 95.69 94 PHE A O 1
ATOM 725 N N . CYS A 1 95 ? -2.530 1.673 15.186 1.00 95.62 95 CYS A N 1
ATOM 726 C CA . CYS A 1 95 ? -3.816 2.358 15.368 1.00 95.62 95 CYS A CA 1
ATOM 727 C C . CYS A 1 95 ? -4.285 2.371 16.831 1.00 95.62 95 CYS A C 1
ATOM 729 O O . CYS A 1 95 ? -5.007 3.275 17.236 1.00 95.62 95 CYS A O 1
ATOM 731 N N . ASP A 1 96 ? -3.880 1.381 17.617 1.00 95.06 96 ASP A N 1
ATOM 732 C CA . ASP A 1 96 ? -4.160 1.259 19.047 1.00 95.06 96 ASP A CA 1
ATOM 733 C C . ASP A 1 96 ? -3.442 2.312 19.895 1.00 95.06 96 ASP A C 1
ATOM 735 O O . ASP A 1 96 ? -3.908 2.621 20.985 1.00 95.06 96 ASP A O 1
ATOM 739 N N . TYR A 1 97 ? -2.394 2.944 19.359 1.00 96.44 97 TYR A N 1
ATOM 740 C CA . TYR A 1 97 ? -1.770 4.135 19.943 1.00 96.44 97 TYR A CA 1
ATOM 741 C C . TYR A 1 97 ? -2.769 5.235 20.320 1.00 96.44 97 TYR A C 1
ATOM 743 O O . TYR A 1 97 ? -2.537 5.996 21.255 1.00 96.44 97 TYR A O 1
ATOM 751 N N . TYR A 1 98 ? -3.867 5.343 19.570 1.00 96.19 98 TYR A N 1
ATOM 752 C CA . TYR A 1 98 ? -4.879 6.377 19.763 1.00 96.19 98 TYR A CA 1
ATOM 753 C C . TYR A 1 98 ? -5.949 6.004 20.799 1.00 96.19 98 TYR A C 1
ATOM 755 O O . TYR A 1 98 ? -6.858 6.801 21.036 1.00 96.19 98 TYR A O 1
ATOM 763 N N . ASN A 1 99 ? -5.885 4.805 21.383 1.00 96.31 99 ASN A N 1
ATOM 764 C CA . ASN A 1 99 ? -6.785 4.389 22.451 1.00 96.31 99 ASN A CA 1
ATOM 765 C C . ASN A 1 99 ? -6.257 4.825 23.820 1.00 96.31 99 ASN A C 1
ATOM 767 O O . ASN A 1 99 ? -5.059 4.751 24.092 1.00 96.31 99 ASN A O 1
ATOM 771 N N . ASP A 1 100 ? -7.175 5.201 24.707 1.00 96.38 100 ASP A N 1
ATOM 772 C CA . ASP A 1 100 ? -6.885 5.253 26.137 1.00 96.38 100 ASP A CA 1
ATOM 773 C C . ASP A 1 100 ? -6.702 3.824 26.695 1.00 96.38 100 ASP A C 1
ATOM 775 O O . ASP A 1 100 ? -7.230 2.873 26.116 1.00 96.38 100 ASP A O 1
ATOM 779 N N . PRO A 1 101 ? -5.999 3.630 27.832 1.00 94.19 101 PRO A N 1
ATOM 780 C CA . PRO A 1 101 ? -5.682 2.294 28.359 1.00 94.19 101 PRO A CA 1
ATOM 781 C C . PRO A 1 101 ? -6.889 1.381 28.624 1.00 94.19 101 PRO A C 1
ATOM 783 O O . PRO A 1 101 ? -6.743 0.161 28.659 1.00 94.19 101 PRO A O 1
ATOM 786 N N . GLU A 1 102 ? -8.067 1.967 28.840 1.00 94.38 102 GLU A N 1
ATOM 787 C CA . GLU A 1 102 ? -9.319 1.254 29.119 1.00 94.38 102 GLU A CA 1
ATOM 788 C C . GLU A 1 102 ? -10.243 1.162 27.888 1.00 94.38 102 GLU A C 1
ATOM 790 O O . GLU A 1 102 ? -11.321 0.570 27.967 1.00 94.38 102 GLU A O 1
ATOM 795 N N . GLU A 1 103 ? -9.837 1.717 26.741 1.00 94.06 103 GLU A N 1
ATOM 796 C CA . GLU A 1 103 ? -10.645 1.787 25.522 1.00 94.06 103 GLU A CA 1
ATOM 797 C C . GLU A 1 103 ? -10.047 0.978 24.355 1.00 94.06 103 GLU A C 1
ATOM 799 O O . GLU A 1 103 ? -8.854 0.701 24.282 1.00 94.06 103 GLU A O 1
ATOM 804 N N . CYS A 1 104 ? -10.897 0.601 23.395 1.00 92.12 104 CYS A N 1
ATOM 805 C CA . CYS A 1 104 ? -10.495 -0.051 22.142 1.00 92.12 104 CYS A CA 1
ATOM 806 C C . CYS A 1 104 ? -11.363 0.465 20.986 1.00 92.12 104 CYS A C 1
ATOM 808 O O . CYS A 1 104 ? -12.135 -0.263 20.360 1.00 92.12 104 CYS A O 1
ATOM 810 N N . LYS A 1 105 ? -11.321 1.781 20.772 1.00 93.19 105 LYS A N 1
ATOM 811 C CA . LYS A 1 105 ? -12.149 2.470 19.780 1.00 93.19 105 LYS A CA 1
ATOM 812 C C . LYS A 1 105 ? -11.455 2.539 18.422 1.00 93.19 105 LYS A C 1
ATOM 814 O O . LYS A 1 105 ? -12.061 2.217 17.399 1.00 93.19 105 LYS A O 1
ATOM 819 N N . TRP A 1 106 ? -10.192 2.945 18.408 1.00 93.69 106 TRP A N 1
ATOM 820 C CA . TRP A 1 106 ? -9.355 2.997 17.219 1.00 93.69 106 TRP A CA 1
ATOM 821 C C . TRP A 1 106 ? -8.862 1.601 16.862 1.00 93.69 106 TRP A C 1
ATOM 823 O O . TRP A 1 106 ? -8.250 0.912 17.677 1.00 93.69 106 TRP A O 1
ATOM 833 N N . HIS A 1 107 ? -9.134 1.191 15.627 1.00 92.81 107 HIS A N 1
ATOM 834 C CA . HIS A 1 107 ? -8.749 -0.104 15.086 1.00 92.81 107 HIS A CA 1
ATOM 835 C C . HIS A 1 107 ? -8.344 0.049 13.621 1.00 92.81 107 HIS A C 1
ATOM 837 O O . HIS A 1 107 ? -8.875 0.894 12.896 1.00 92.81 107 HIS A O 1
ATOM 843 N N . TYR A 1 108 ? -7.398 -0.777 13.180 1.00 93.25 108 TYR A N 1
ATOM 844 C CA . TYR A 1 108 ? -7.048 -0.844 11.769 1.00 93.25 108 TYR A CA 1
ATOM 845 C C . TYR A 1 108 ? -8.181 -1.520 10.997 1.00 93.25 108 TYR A C 1
ATOM 847 O O . TYR A 1 108 ? -8.531 -2.667 11.271 1.00 93.25 108 TYR A O 1
ATOM 855 N N . ASN A 1 109 ? -8.732 -0.812 10.014 1.00 92.62 109 ASN A N 1
ATOM 856 C CA . ASN A 1 109 ? -9.597 -1.403 9.007 1.00 92.62 109 ASN A CA 1
ATOM 857 C C . ASN A 1 109 ? -8.837 -1.415 7.669 1.00 92.62 109 ASN A C 1
ATOM 859 O O . ASN A 1 109 ? -8.499 -0.336 7.172 1.00 92.62 109 ASN A O 1
ATOM 863 N N . PRO A 1 110 ? -8.536 -2.593 7.087 1.00 92.88 110 PRO A N 1
ATOM 864 C CA . PRO A 1 110 ? -7.749 -2.686 5.859 1.00 92.88 110 PRO A CA 1
ATOM 865 C C . PRO A 1 110 ? -8.421 -2.026 4.660 1.00 92.88 110 PRO A C 1
ATOM 867 O O . PRO A 1 110 ? -7.735 -1.639 3.715 1.00 92.88 110 PRO A O 1
ATOM 870 N N . CYS A 1 111 ? -9.744 -1.885 4.707 1.00 90.56 111 CYS A N 1
ATOM 871 C CA . CYS A 1 111 ? -10.539 -1.402 3.598 1.00 90.56 111 CYS A CA 1
ATOM 872 C C . CYS A 1 111 ? -11.529 -0.371 4.104 1.00 90.56 111 CYS A C 1
ATOM 874 O O . CYS A 1 111 ? -12.248 -0.563 5.080 1.00 90.56 111 CYS A O 1
ATOM 876 N N . HIS A 1 112 ? -11.546 0.764 3.435 1.00 74.56 112 HIS A N 1
ATOM 877 C CA . HIS A 1 112 ? -12.355 1.885 3.855 1.00 74.56 112 HIS A CA 1
ATOM 878 C C . HIS A 1 112 ? -13.725 1.821 3.174 1.00 74.56 112 HIS A C 1
ATOM 880 O O . HIS A 1 112 ? -13.792 1.702 1.951 1.00 74.56 112 HIS A O 1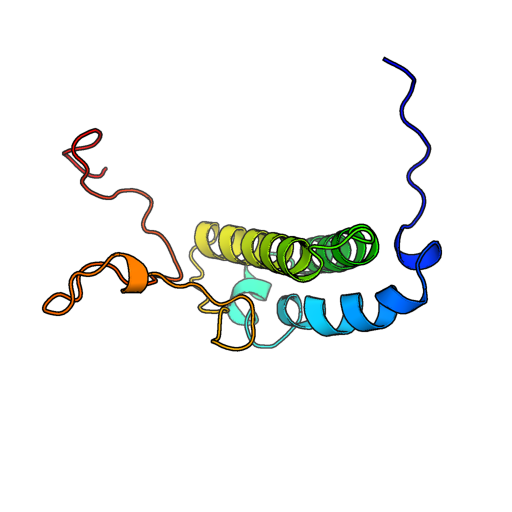
ATOM 886 N N . THR A 1 113 ? -14.809 1.955 3.940 1.00 68.94 113 THR A N 1
ATOM 887 C CA . THR A 1 113 ? -16.079 2.453 3.399 1.00 68.94 113 THR A CA 1
ATOM 888 C C . THR A 1 113 ? -15.957 3.970 3.245 1.00 68.94 113 THR A C 1
ATOM 890 O O . THR A 1 113 ? -15.757 4.619 4.268 1.00 68.94 113 THR A O 1
ATOM 893 N N . PRO A 1 114 ? -16.080 4.537 2.026 1.00 67.19 114 PRO A N 1
ATOM 894 C CA . PRO A 1 114 ? -15.815 5.957 1.723 1.00 67.19 114 PRO A CA 1
ATOM 895 C C . PRO A 1 114 ? -16.588 6.963 2.576 1.00 67.19 114 PRO A C 1
ATOM 897 O O . PRO A 1 114 ? -16.201 8.126 2.656 1.00 67.19 114 PRO A O 1
ATOM 900 N N . CYS A 1 115 ? -17.662 6.529 3.227 1.00 74.94 115 CYS A N 1
ATOM 901 C CA . CYS A 1 115 ? -18.593 7.423 3.879 1.00 74.94 115 CYS A CA 1
ATOM 902 C C . CYS A 1 115 ? -18.756 7.030 5.356 1.00 74.94 115 CYS A C 1
ATOM 904 O O . CYS A 1 115 ? -19.551 6.161 5.711 1.00 74.94 115 CYS A O 1
ATOM 906 N N . TYR A 1 116 ? -17.983 7.677 6.235 1.00 82.12 116 TYR A N 1
ATOM 907 C CA . TYR A 1 116 ? -18.198 7.626 7.683 1.00 82.12 116 TYR A CA 1
ATOM 908 C C . TYR A 1 116 ? -18.891 8.890 8.169 1.00 82.12 116 TYR A C 1
ATOM 910 O O . TYR A 1 116 ? -18.643 9.993 7.678 1.00 82.12 116 TYR A O 1
ATOM 918 N N . LYS A 1 117 ? -19.713 8.735 9.208 1.00 88.56 117 LYS A N 1
ATOM 919 C CA . LYS A 1 117 ? -20.276 9.879 9.917 1.00 88.56 117 LYS A CA 1
ATOM 920 C C . LYS A 1 117 ? -19.168 10.597 10.673 1.00 88.56 117 LYS A C 1
ATOM 922 O O . LYS A 1 117 ? -18.541 10.030 11.566 1.00 88.56 117 LYS A O 1
ATOM 927 N N . THR A 1 118 ? -18.950 11.852 10.322 1.00 89.50 118 THR A N 1
ATOM 928 C CA . THR A 1 118 ? -18.028 12.758 11.012 1.00 89.50 118 THR A CA 1
ATOM 929 C C . THR A 1 118 ? -18.752 14.063 11.322 1.00 89.50 118 THR A C 1
ATOM 931 O O . THR A 1 118 ? -19.830 14.320 10.790 1.00 89.50 118 THR A O 1
ATOM 934 N N . CYS A 1 119 ? -18.172 14.930 12.153 1.00 92.06 119 CYS A N 1
ATOM 935 C CA . CYS A 1 119 ? -18.760 16.252 12.397 1.00 92.06 119 CYS A CA 1
ATOM 936 C C . CYS A 1 119 ? -18.876 17.098 11.113 1.00 92.06 119 CYS A C 1
ATOM 938 O O . CYS A 1 119 ? -19.776 17.925 11.021 1.00 92.06 119 CYS A O 1
ATOM 940 N N . LEU A 1 120 ? -17.986 16.887 10.131 1.00 90.00 120 LEU A N 1
ATOM 941 C CA . LEU A 1 120 ? -18.030 17.559 8.825 1.00 90.00 120 LEU A CA 1
ATOM 942 C C . LEU A 1 120 ? -19.006 16.888 7.848 1.00 90.00 120 LEU A C 1
ATOM 944 O O . LEU A 1 120 ? -19.576 17.564 6.997 1.00 90.00 120 LEU A O 1
ATOM 948 N N . HIS A 1 121 ? -19.232 15.580 7.998 1.00 87.81 121 HIS A N 1
ATOM 949 C CA . HIS A 1 121 ? -20.157 14.790 7.184 1.00 87.81 121 HIS A CA 1
ATOM 950 C C . HIS A 1 121 ? -21.116 13.996 8.086 1.00 87.81 121 HIS A C 1
ATOM 952 O O . HIS A 1 121 ? -20.894 12.804 8.317 1.00 87.81 121 HIS A O 1
ATOM 958 N N . PRO A 1 122 ? -22.179 14.630 8.622 1.00 87.81 122 PRO A N 1
ATOM 959 C CA . PRO A 1 122 ? -23.058 14.001 9.613 1.00 87.81 122 PRO A CA 1
ATOM 960 C C . PRO A 1 122 ? -23.862 12.816 9.065 1.00 87.81 122 PRO A C 1
ATOM 962 O O . PRO A 1 122 ? -24.208 11.899 9.813 1.00 87.81 122 PRO A O 1
ATOM 965 N N . GLU A 1 123 ? -24.164 12.829 7.764 1.00 86.62 123 GLU A N 1
ATOM 966 C CA . GLU A 1 123 ? -24.964 11.785 7.115 1.00 86.62 123 GLU A CA 1
ATOM 967 C C . GLU A 1 123 ? -24.132 10.558 6.730 1.00 86.62 123 GLU A C 1
ATOM 969 O O . GLU A 1 123 ? -24.662 9.448 6.746 1.00 86.62 123 GLU A O 1
ATOM 974 N N . GLY A 1 124 ? -22.820 10.718 6.511 1.00 75.56 124 GLY A N 1
ATOM 975 C CA . GLY A 1 124 ? -21.943 9.612 6.121 1.00 75.56 124 GLY A CA 1
ATOM 976 C C . GLY A 1 124 ? -22.375 8.972 4.801 1.00 75.56 124 GLY A C 1
ATOM 977 O O . GLY A 1 124 ? -22.363 7.749 4.690 1.00 75.56 124 GLY A O 1
ATOM 978 N N . THR A 1 125 ? -22.772 9.799 3.833 1.00 64.56 125 THR A N 1
ATOM 979 C CA . THR A 1 125 ? -23.178 9.427 2.469 1.00 64.56 125 THR A CA 1
ATOM 980 C C . THR A 1 125 ? -22.399 10.232 1.451 1.00 64.56 125 THR A C 1
ATOM 982 O O . THR A 1 125 ? -22.264 11.456 1.689 1.00 64.56 125 THR A O 1
#